Protein AF-A0A5R9NYM8-F1 (afdb_monomer_lite)

pLDDT: mean 88.75, std 9.32, range [47.22, 97.94]

Foldseek 3Di:
DQLLQLLVLLVQDPVNVCLCQVAQQLLLQLLSCVLPVQKWKWFFFDAAAVRDFDADPPPRHTRGFHMWIHDPRFTQTSNGTDDPVVCQVVGVVPVPGYDTTDIGTDDNVVSCVVQVVVVRRDDPVSSVSSSVSSNVSVVVVVVVVVVVVVD

Radius of gyration: 16.19 Å; chains: 1; bounding box: 48×28×49 Å

Structure (mmCIF, N/CA/C/O backbone):
data_AF-A0A5R9NYM8-F1
#
_entry.id   AF-A0A5R9NYM8-F1
#
loop_
_atom_site.group_PDB
_atom_site.id
_atom_site.type_symbol
_atom_site.label_atom_id
_atom_site.label_alt_id
_atom_site.label_comp_id
_atom_site.label_asym_id
_atom_site.label_entity_id
_atom_site.label_seq_id
_atom_site.pdbx_PDB_ins_code
_atom_site.Cartn_x
_atom_site.Cartn_y
_atom_site.Cartn_z
_atom_site.occupancy
_atom_site.B_iso_or_equiv
_atom_site.auth_seq_id
_atom_site.auth_comp_id
_atom_site.auth_asym_id
_atom_site.auth_atom_id
_atom_site.pdbx_PDB_model_num
ATOM 1 N N . MET A 1 1 ? -10.583 -10.118 11.458 1.00 83.38 1 MET A N 1
ATOM 2 C CA . MET A 1 1 ? -11.131 -8.746 11.516 1.00 83.38 1 MET A CA 1
ATOM 3 C C . MET A 1 1 ? -11.226 -8.279 10.088 1.00 83.38 1 MET A C 1
ATOM 5 O O . MET A 1 1 ? -10.284 -8.536 9.351 1.00 83.38 1 MET A O 1
ATOM 9 N N . ASP A 1 2 ? -12.324 -7.644 9.705 1.00 91.19 2 ASP A N 1
ATOM 10 C CA . ASP A 1 2 ? -12.436 -7.063 8.373 1.00 91.19 2 ASP A CA 1
ATOM 11 C C . ASP A 1 2 ? -11.633 -5.752 8.323 1.00 91.19 2 ASP A C 1
ATOM 13 O O . ASP A 1 2 ? -12.003 -4.757 8.942 1.00 91.19 2 ASP A O 1
ATOM 17 N N . ILE A 1 3 ? -10.477 -5.769 7.653 1.00 95.00 3 ILE A N 1
ATOM 18 C CA . ILE A 1 3 ? -9.621 -4.578 7.534 1.00 95.00 3 ILE A CA 1
ATOM 19 C C . ILE A 1 3 ? -10.242 -3.560 6.570 1.00 95.00 3 ILE A C 1
ATOM 21 O O . ILE A 1 3 ? -10.050 -2.363 6.762 1.00 95.00 3 ILE A O 1
ATOM 25 N N . ALA A 1 4 ? -11.026 -4.000 5.581 1.00 93.38 4 ALA A N 1
ATOM 26 C CA . ALA A 1 4 ? -11.720 -3.086 4.683 1.00 93.38 4 ALA A CA 1
ATOM 27 C C . ALA A 1 4 ? -12.799 -2.294 5.432 1.00 93.38 4 ALA A C 1
ATOM 29 O O . ALA A 1 4 ? -12.926 -1.090 5.222 1.00 93.38 4 ALA A O 1
ATOM 30 N N . GLU A 1 5 ? -13.509 -2.940 6.363 1.00 92.75 5 GLU A N 1
ATOM 31 C CA . GLU A 1 5 ? -14.424 -2.249 7.278 1.00 92.75 5 GLU A CA 1
ATOM 32 C C . GLU A 1 5 ? -13.686 -1.201 8.123 1.00 92.75 5 GLU A C 1
ATOM 34 O O . GLU A 1 5 ? -14.186 -0.092 8.301 1.00 92.75 5 GLU A O 1
ATOM 39 N N . VAL A 1 6 ? -12.477 -1.510 8.607 1.00 95.12 6 VAL A N 1
ATOM 40 C CA . VAL A 1 6 ? -11.673 -0.535 9.358 1.00 95.12 6 VAL A CA 1
ATOM 41 C C . VAL A 1 6 ? -11.247 0.645 8.485 1.00 95.12 6 VAL A C 1
ATOM 43 O O . VAL A 1 6 ? -11.334 1.779 8.944 1.00 95.12 6 VAL A O 1
ATOM 46 N N . ILE A 1 7 ? -10.813 0.408 7.246 1.00 94.62 7 ILE A N 1
ATOM 47 C CA . ILE A 1 7 ? -10.450 1.488 6.314 1.00 94.62 7 ILE A CA 1
ATOM 48 C C . ILE A 1 7 ? -11.670 2.376 6.038 1.00 94.62 7 ILE A C 1
ATOM 50 O O . ILE A 1 7 ? -11.573 3.594 6.142 1.00 94.62 7 ILE A O 1
ATOM 54 N N . ALA A 1 8 ? -12.843 1.782 5.801 1.00 92.56 8 ALA A N 1
ATOM 55 C CA . ALA A 1 8 ? -14.085 2.536 5.633 1.00 92.56 8 ALA A CA 1
ATOM 56 C C . ALA A 1 8 ? -14.457 3.345 6.891 1.00 92.56 8 ALA A C 1
ATOM 58 O O . ALA A 1 8 ? -14.924 4.477 6.792 1.00 92.56 8 ALA A O 1
ATOM 59 N N . ALA A 1 9 ? -14.223 2.789 8.083 1.00 93.38 9 ALA A N 1
ATOM 60 C CA . ALA A 1 9 ? -14.457 3.464 9.357 1.00 93.38 9 ALA A CA 1
ATOM 61 C C . ALA A 1 9 ? -13.402 4.532 9.702 1.00 93.38 9 ALA A C 1
ATOM 63 O O . ALA A 1 9 ? -13.618 5.298 10.640 1.00 93.38 9 ALA A O 1
ATOM 64 N N . ALA A 1 10 ? -12.276 4.584 8.984 1.00 94.19 10 ALA A N 1
ATOM 65 C CA . ALA A 1 10 ? -11.272 5.635 9.140 1.00 94.19 10 ALA A CA 1
ATOM 66 C C . ALA A 1 10 ? -11.707 6.967 8.509 1.00 94.19 10 ALA A C 1
ATOM 68 O O . ALA A 1 10 ? -11.070 7.980 8.783 1.00 94.19 10 ALA A O 1
ATOM 69 N N . GLU A 1 11 ? -12.798 6.967 7.729 1.00 90.31 11 GLU A N 1
ATOM 70 C CA . GLU A 1 11 ? -13.401 8.161 7.119 1.00 90.31 11 GLU A CA 1
ATOM 71 C C . GLU A 1 11 ? -12.382 9.006 6.335 1.00 90.31 11 GLU A C 1
ATOM 73 O O . GLU A 1 11 ? -12.403 10.235 6.400 1.00 90.31 11 GLU A O 1
ATOM 78 N N . PHE A 1 12 ? -11.485 8.341 5.595 1.00 92.44 12 PHE A N 1
ATOM 79 C CA . PHE A 1 12 ? -10.566 9.012 4.679 1.00 92.44 12 PHE A CA 1
ATOM 80 C C . PHE A 1 12 ? -11.348 9.860 3.677 1.00 92.44 12 PHE A C 1
ATOM 82 O O . PHE A 1 12 ? -12.296 9.381 3.047 1.00 92.44 12 PHE A O 1
ATOM 89 N N . ASP A 1 13 ? -10.977 11.133 3.574 1.00 89.44 13 ASP A N 1
ATOM 90 C CA . ASP A 1 13 ? -11.641 12.069 2.678 1.00 89.44 13 ASP A CA 1
ATOM 91 C C . ASP A 1 13 ? -11.080 11.982 1.247 1.00 89.44 13 ASP A C 1
ATOM 93 O O . ASP A 1 13 ? -10.167 11.212 0.943 1.00 89.44 13 ASP A O 1
ATOM 97 N N . GLU A 1 14 ? -11.643 12.774 0.334 1.00 89.50 14 GLU A N 1
ATOM 98 C CA . GLU A 1 14 ? -11.173 12.837 -1.058 1.00 89.50 14 GLU A CA 1
ATOM 99 C C . GLU A 1 14 ? -9.690 13.231 -1.144 1.00 89.50 14 GLU A C 1
ATOM 101 O O . GLU A 1 14 ? -8.972 12.763 -2.021 1.00 89.50 14 GLU A O 1
ATOM 106 N N . TYR A 1 15 ? -9.198 14.038 -0.200 1.00 90.44 15 TYR A N 1
ATOM 107 C CA . TYR A 1 15 ? -7.808 14.470 -0.183 1.00 90.44 15 TYR A CA 1
ATOM 108 C C . TYR A 1 15 ? -6.864 13.361 0.303 1.00 90.44 15 TYR A C 1
ATOM 110 O O . TYR A 1 15 ? -5.772 13.208 -0.242 1.00 90.44 15 TYR A O 1
ATOM 118 N N . ASP A 1 16 ? -7.272 12.553 1.284 1.00 91.62 16 ASP A N 1
ATOM 119 C CA . ASP A 1 16 ? -6.568 11.325 1.664 1.00 91.62 16 ASP A CA 1
ATOM 120 C C . ASP A 1 16 ? -6.439 10.369 0.461 1.00 91.62 16 ASP A C 1
ATOM 122 O O . ASP A 1 16 ? -5.336 9.890 0.163 1.00 91.62 16 ASP A O 1
ATOM 126 N N . ALA A 1 17 ? -7.545 10.134 -0.254 1.00 86.31 17 ALA A N 1
ATOM 127 C CA . ALA A 1 17 ? -7.587 9.267 -1.431 1.00 86.31 17 ALA A CA 1
ATOM 128 C C . ALA A 1 17 ? -6.690 9.795 -2.565 1.00 86.31 17 ALA A C 1
ATOM 130 O O . ALA A 1 17 ? -5.845 9.063 -3.096 1.00 86.31 17 ALA A O 1
ATOM 131 N N . ASP A 1 18 ? -6.782 11.088 -2.880 1.00 86.94 18 ASP A N 1
ATOM 132 C CA . ASP A 1 18 ? -5.923 11.748 -3.866 1.00 86.94 18 ASP A CA 1
ATOM 133 C C . ASP A 1 18 ? -4.442 11.588 -3.509 1.00 86.94 18 ASP A C 1
ATOM 135 O O . ASP A 1 18 ? -3.621 11.248 -4.358 1.00 86.94 18 ASP A O 1
ATOM 139 N N . MET A 1 19 ? -4.073 11.774 -2.242 1.00 89.44 19 MET A N 1
ATOM 140 C CA . MET A 1 19 ? -2.678 11.661 -1.813 1.00 89.44 19 MET A CA 1
ATOM 141 C C . MET A 1 19 ? -2.163 10.220 -1.880 1.00 89.44 19 MET A C 1
ATOM 143 O O . MET A 1 19 ? -1.031 9.988 -2.325 1.00 89.44 19 MET A O 1
ATOM 147 N N . GLY A 1 20 ? -2.984 9.240 -1.491 1.00 80.25 20 GLY A N 1
ATOM 148 C CA . GLY A 1 20 ? -2.652 7.821 -1.620 1.00 80.25 20 GLY A CA 1
ATOM 149 C C . GLY A 1 20 ? -2.454 7.403 -3.079 1.00 80.25 20 GLY A C 1
ATOM 150 O O . GLY A 1 20 ? -1.473 6.731 -3.412 1.00 80.25 20 GLY A O 1
ATOM 151 N N . THR A 1 21 ? -3.321 7.863 -3.977 1.00 79.75 21 THR A N 1
ATOM 152 C CA . THR A 1 21 ? -3.282 7.496 -5.399 1.00 79.75 21 THR A CA 1
ATOM 153 C C . THR A 1 21 ? -2.271 8.310 -6.222 1.00 79.75 21 THR A C 1
ATOM 155 O O . THR A 1 21 ? -1.738 7.788 -7.204 1.00 79.75 21 THR A O 1
ATOM 158 N N . ALA A 1 22 ? -1.913 9.529 -5.795 1.00 80.44 22 ALA A N 1
ATOM 159 C CA . ALA A 1 22 ? -0.957 10.421 -6.468 1.00 80.44 22 ALA A CA 1
ATOM 160 C C . ALA A 1 22 ? 0.517 10.219 -6.065 1.00 80.44 22 ALA A C 1
ATOM 162 O O . ALA A 1 22 ? 1.384 11.004 -6.459 1.00 80.44 22 ALA A O 1
ATOM 163 N N . GLY A 1 23 ? 0.829 9.168 -5.301 1.00 83.94 23 GLY A N 1
ATOM 164 C CA . GLY A 1 23 ? 2.214 8.768 -5.037 1.00 83.94 23 GLY A CA 1
ATOM 165 C C . GLY A 1 23 ? 2.471 8.201 -3.649 1.00 83.94 23 GLY A C 1
ATOM 166 O O . GLY A 1 23 ? 3.465 7.500 -3.475 1.00 83.94 23 GLY A O 1
ATOM 167 N N . LEU A 1 24 ? 1.581 8.418 -2.675 1.00 93.25 24 LEU A N 1
ATOM 168 C CA . LEU A 1 24 ? 1.798 7.961 -1.296 1.00 93.25 24 LEU A CA 1
ATOM 169 C C . LEU A 1 24 ? 1.215 6.574 -0.983 1.00 93.25 24 LEU A C 1
ATOM 171 O O . LEU A 1 24 ? 1.203 6.173 0.179 1.00 93.25 24 LEU A O 1
ATOM 175 N N . CYS A 1 25 ? 0.810 5.789 -1.984 1.00 93.56 25 CYS A N 1
ATOM 176 C CA . CYS A 1 25 ? 0.323 4.414 -1.798 1.00 93.56 25 CYS A CA 1
ATOM 177 C C . CYS A 1 25 ? 1.283 3.536 -0.972 1.00 93.56 25 CYS A C 1
ATOM 179 O O . CYS A 1 25 ? 0.852 2.779 -0.106 1.00 93.56 25 CYS A O 1
ATOM 181 N N . GLY A 1 26 ? 2.598 3.699 -1.152 1.00 94.25 26 GLY A N 1
ATOM 182 C CA . GLY A 1 26 ? 3.605 3.019 -0.336 1.00 94.25 26 GLY A CA 1
ATOM 183 C C . GLY A 1 26 ? 3.612 3.465 1.131 1.00 94.25 26 GLY A C 1
ATOM 184 O O . GLY A 1 26 ? 3.804 2.640 2.023 1.00 94.25 26 GLY A O 1
ATOM 185 N N . THR A 1 27 ? 3.347 4.748 1.393 1.00 96.06 27 THR A N 1
ATOM 186 C CA . THR A 1 27 ? 3.190 5.289 2.755 1.00 96.06 27 THR A CA 1
ATOM 187 C C . THR A 1 27 ? 1.967 4.688 3.435 1.00 96.06 27 THR A C 1
ATOM 189 O O . THR A 1 27 ? 2.073 4.196 4.558 1.00 96.06 27 THR A O 1
ATOM 192 N N . PHE A 1 28 ? 0.829 4.672 2.736 1.00 96.69 28 PHE A N 1
ATOM 193 C CA . PHE A 1 28 ? -0.413 4.098 3.245 1.00 96.69 28 PHE A CA 1
ATOM 194 C C . PHE A 1 28 ? -0.257 2.605 3.553 1.00 96.69 28 PHE A C 1
ATOM 196 O O . PHE A 1 28 ? -0.563 2.155 4.655 1.00 96.69 28 PHE A O 1
ATOM 203 N N . ALA A 1 29 ? 0.308 1.840 2.618 1.00 96.50 29 ALA A N 1
ATOM 204 C CA . ALA A 1 29 ? 0.566 0.416 2.793 1.00 96.50 29 ALA A CA 1
ATOM 205 C C . ALA A 1 29 ? 1.463 0.127 4.014 1.00 96.50 29 ALA A C 1
ATOM 207 O O . ALA A 1 29 ? 1.215 -0.818 4.769 1.00 96.50 29 ALA A O 1
ATOM 208 N N . LEU A 1 30 ? 2.484 0.959 4.256 1.00 97.31 30 LEU A N 1
ATOM 209 C CA . LEU A 1 30 ? 3.321 0.855 5.453 1.00 97.31 30 LEU A CA 1
ATOM 210 C C . LEU A 1 30 ? 2.550 1.184 6.738 1.00 97.31 30 LEU A C 1
ATOM 212 O O . LEU A 1 30 ? 2.751 0.486 7.733 1.00 97.31 30 LEU A O 1
ATOM 216 N N . ALA A 1 31 ? 1.688 2.204 6.726 1.00 97.69 31 ALA A N 1
ATOM 217 C CA . ALA A 1 31 ? 0.838 2.549 7.867 1.00 97.69 31 ALA A CA 1
ATOM 218 C C . ALA A 1 31 ? -0.127 1.398 8.198 1.00 97.69 31 ALA A C 1
ATOM 220 O O . ALA A 1 31 ? -0.210 0.945 9.341 1.00 97.69 31 ALA A O 1
ATOM 221 N N . LEU A 1 32 ? -0.764 0.815 7.178 1.00 97.69 32 LEU A N 1
ATOM 222 C CA . LEU A 1 32 ? -1.639 -0.341 7.350 1.00 97.69 32 LEU A CA 1
ATOM 223 C C . LEU A 1 32 ? -0.884 -1.546 7.932 1.00 97.69 32 LEU A C 1
ATOM 225 O O . LEU A 1 32 ? -1.376 -2.181 8.862 1.00 97.69 32 LEU A O 1
ATOM 229 N N . LYS A 1 33 ? 0.341 -1.823 7.462 1.00 97.81 33 LYS A N 1
ATOM 230 C CA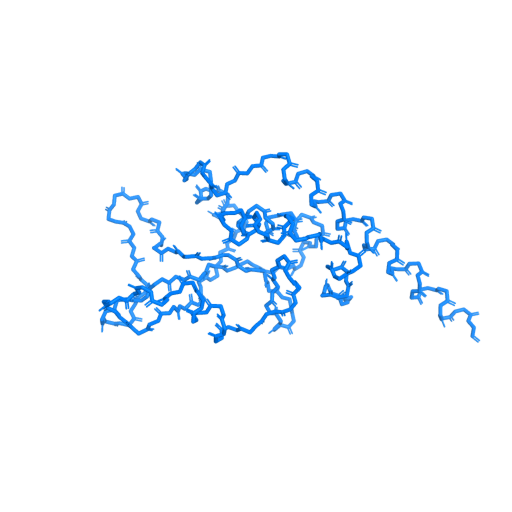 . LYS A 1 33 ? 1.212 -2.876 8.020 1.00 97.81 33 LYS A CA 1
ATOM 231 C C . LYS A 1 33 ? 1.626 -2.619 9.466 1.00 97.81 33 LYS A C 1
ATOM 233 O O . LYS A 1 33 ? 1.815 -3.574 10.218 1.00 97.81 33 LYS A O 1
ATOM 238 N N . GLU A 1 34 ? 1.799 -1.360 9.856 1.00 97.75 34 GLU A N 1
ATOM 239 C CA . GLU A 1 34 ? 2.109 -0.990 11.238 1.00 97.75 34 GLU A CA 1
ATOM 240 C C . GLU A 1 34 ? 0.932 -1.293 12.174 1.00 97.75 34 GLU A C 1
ATOM 242 O O . GLU A 1 34 ? 1.132 -1.836 13.262 1.00 97.75 34 GLU A O 1
ATOM 247 N N . VAL A 1 35 ? -0.293 -0.974 11.751 1.00 97.81 35 VAL A N 1
ATOM 248 C CA . VAL A 1 35 ? -1.508 -1.200 12.550 1.00 97.81 35 VAL A CA 1
ATOM 249 C C . VAL A 1 35 ? -1.947 -2.667 12.527 1.00 97.81 35 VAL A C 1
ATOM 251 O O . VAL A 1 35 ? -2.436 -3.179 13.539 1.00 97.81 35 VAL A O 1
ATOM 254 N N . PHE A 1 36 ? -1.724 -3.351 11.404 1.00 97.25 36 PHE A N 1
ATOM 255 C CA . PHE A 1 36 ? -2.096 -4.742 11.158 1.00 97.25 36 PHE A CA 1
ATOM 256 C C . PHE A 1 36 ? -0.878 -5.560 10.709 1.00 97.25 36 PHE A C 1
ATOM 258 O O . PHE A 1 36 ? -0.682 -5.789 9.514 1.00 97.25 36 PHE A O 1
ATOM 265 N N . PRO A 1 37 ? -0.053 -6.067 11.644 1.00 96.75 37 PRO A N 1
ATOM 266 C CA . PRO A 1 37 ? 1.171 -6.795 11.309 1.00 96.75 37 PRO A CA 1
ATOM 267 C C . PRO A 1 37 ? 0.964 -8.036 10.431 1.00 96.75 37 PRO A C 1
ATOM 269 O O . PRO A 1 37 ? 1.922 -8.514 9.825 1.00 96.75 37 PRO A O 1
ATOM 272 N N . GLN A 1 38 ? -0.259 -8.561 10.355 1.00 95.56 38 GLN A N 1
ATOM 273 C CA . GLN A 1 38 ? -0.630 -9.713 9.538 1.00 95.56 38 GLN A CA 1
ATOM 274 C C . GLN A 1 38 ? -0.888 -9.403 8.056 1.00 95.56 38 GLN A C 1
ATOM 276 O O . GLN A 1 38 ? -1.017 -10.349 7.288 1.00 95.56 38 GLN A O 1
ATOM 281 N N . VAL A 1 39 ? -0.990 -8.135 7.639 1.00 97.06 39 VAL A N 1
ATOM 282 C CA . VAL A 1 39 ? -1.180 -7.820 6.210 1.00 97.06 39 VAL A CA 1
ATOM 283 C C . VAL A 1 39 ? 0.115 -8.054 5.449 1.00 97.06 39 VAL A C 1
ATOM 285 O O . VAL A 1 39 ? 1.188 -7.684 5.919 1.00 97.06 39 VAL A O 1
ATOM 288 N N . ASP A 1 40 ? 0.048 -8.650 4.273 1.00 97.81 40 ASP A N 1
ATOM 289 C CA . ASP A 1 40 ? 1.183 -8.725 3.362 1.00 97.81 40 ASP A CA 1
ATOM 290 C C . ASP A 1 40 ? 1.236 -7.480 2.474 1.00 97.81 40 ASP A C 1
ATOM 292 O O . ASP A 1 40 ? 0.287 -6.703 2.405 1.00 97.81 40 ASP A O 1
ATOM 296 N N . LEU A 1 41 ? 2.377 -7.253 1.828 1.00 97.56 41 LEU A N 1
ATOM 297 C CA . LEU A 1 41 ? 2.616 -6.084 0.986 1.00 97.56 41 LEU A CA 1
ATOM 298 C C . LEU A 1 41 ? 3.013 -6.549 -0.409 1.00 97.56 41 LEU A C 1
ATOM 300 O O . LEU 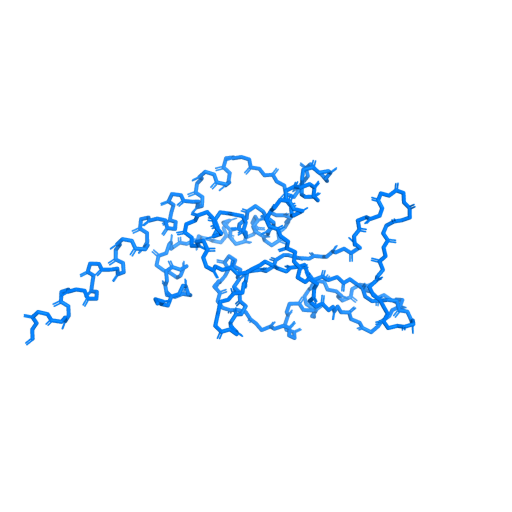A 1 41 ? 3.816 -7.476 -0.547 1.00 97.56 41 LEU A O 1
ATOM 304 N N . ALA A 1 42 ? 2.495 -5.892 -1.440 1.00 95.44 42 ALA A N 1
ATOM 305 C CA . ALA A 1 42 ? 2.909 -6.145 -2.810 1.00 95.44 42 ALA A CA 1
ATOM 306 C C . ALA A 1 42 ? 3.008 -4.857 -3.621 1.00 95.44 42 ALA A C 1
ATOM 308 O O . ALA A 1 42 ? 2.259 -3.901 -3.428 1.00 95.44 42 ALA A O 1
ATOM 309 N N . LEU A 1 43 ? 3.937 -4.871 -4.567 1.00 93.75 43 LEU A N 1
ATOM 310 C CA . LEU A 1 43 ? 4.036 -3.869 -5.614 1.00 93.75 43 LEU A CA 1
ATOM 311 C C . LEU A 1 43 ? 3.210 -4.313 -6.817 1.00 93.75 43 LEU A C 1
ATOM 313 O O . LEU A 1 43 ? 3.202 -5.494 -7.163 1.00 93.75 43 LEU A O 1
ATOM 317 N N . ILE A 1 44 ? 2.594 -3.356 -7.496 1.00 92.50 44 ILE A N 1
ATOM 318 C CA . ILE A 1 44 ? 2.079 -3.536 -8.850 1.00 92.50 44 ILE A CA 1
ATOM 319 C C . ILE A 1 44 ? 3.206 -3.153 -9.803 1.00 92.50 44 ILE A C 1
ATOM 321 O O . ILE A 1 44 ? 3.524 -1.971 -9.969 1.00 92.50 44 ILE A O 1
ATOM 325 N N . CYS A 1 45 ? 3.844 -4.165 -10.384 1.00 91.25 45 CYS A N 1
ATOM 326 C CA . CYS A 1 45 ? 5.034 -4.012 -11.213 1.00 91.25 45 CYS A CA 1
ATOM 327 C C . CYS A 1 45 ? 4.720 -4.162 -12.697 1.00 91.25 45 CYS A C 1
ATOM 329 O O . CYS A 1 45 ? 3.954 -5.044 -13.083 1.00 91.25 45 CYS A O 1
ATOM 331 N N . LEU A 1 46 ? 5.367 -3.357 -13.541 1.00 90.25 46 LEU A N 1
ATOM 332 C CA . LEU A 1 46 ? 5.256 -3.486 -14.990 1.00 90.25 46 LEU A CA 1
ATOM 333 C C . LEU A 1 46 ? 5.925 -4.769 -15.481 1.00 90.25 46 LEU A C 1
ATOM 335 O O . LEU A 1 46 ? 7.031 -5.117 -15.054 1.00 90.25 46 LEU A O 1
ATOM 339 N N . LYS A 1 47 ? 5.283 -5.436 -16.444 1.00 88.50 47 LYS A N 1
ATOM 340 C CA . LYS A 1 47 ? 5.885 -6.552 -17.181 1.00 88.50 47 LYS A CA 1
ATOM 341 C C . LYS A 1 47 ? 6.455 -6.104 -18.520 1.00 88.50 47 LYS A C 1
ATOM 343 O O . LYS A 1 47 ? 5.882 -5.255 -19.203 1.00 88.50 47 LYS A O 1
ATOM 348 N N . GLY A 1 48 ? 7.577 -6.707 -18.904 1.00 85.44 48 GLY A N 1
ATOM 349 C CA . GLY A 1 48 ? 8.145 -6.604 -20.244 1.00 85.44 48 GLY A CA 1
ATOM 350 C C . GLY A 1 48 ? 7.449 -7.514 -21.254 1.00 85.44 48 GLY A C 1
ATOM 351 O O . GLY A 1 48 ? 6.563 -8.304 -20.918 1.00 85.44 48 GLY A O 1
ATOM 352 N N . ALA A 1 49 ? 7.887 -7.426 -22.510 1.00 82.81 49 ALA A N 1
ATOM 353 C CA . ALA A 1 49 ? 7.408 -8.283 -23.596 1.00 82.81 49 ALA A CA 1
ATOM 354 C C . ALA A 1 49 ? 7.711 -9.778 -23.367 1.00 82.81 49 ALA A C 1
ATOM 356 O O . ALA A 1 49 ? 7.032 -10.639 -23.918 1.00 82.81 49 ALA A O 1
ATOM 357 N N . ASP A 1 50 ? 8.706 -10.093 -22.536 1.00 85.50 50 ASP A N 1
ATOM 358 C CA . ASP A 1 50 ? 9.062 -11.454 -22.124 1.00 85.50 50 ASP A CA 1
ATOM 359 C C . ASP A 1 50 ? 8.200 -11.989 -20.962 1.00 85.50 50 ASP A C 1
ATOM 361 O O . ASP A 1 50 ? 8.429 -13.100 -20.482 1.00 85.50 50 ASP A O 1
ATOM 365 N N . GLY A 1 51 ? 7.216 -11.205 -20.505 1.00 84.25 51 GLY A N 1
ATOM 366 C CA . GLY A 1 51 ? 6.300 -11.557 -19.423 1.00 84.25 51 GLY A CA 1
ATOM 367 C C . GLY A 1 51 ? 6.904 -11.452 -18.022 1.00 84.25 51 GLY A C 1
ATOM 368 O O . GLY A 1 51 ? 6.243 -11.840 -17.062 1.00 84.25 51 GLY A O 1
ATOM 369 N N . LYS A 1 52 ? 8.131 -10.939 -17.877 1.00 87.69 52 LYS A N 1
ATOM 370 C CA . LYS A 1 52 ? 8.796 -10.788 -16.576 1.00 87.69 52 LYS A CA 1
ATOM 371 C C . LYS A 1 52 ? 8.665 -9.369 -16.043 1.00 87.69 52 LYS A C 1
ATOM 373 O O . LYS A 1 52 ? 8.533 -8.420 -16.815 1.00 87.69 52 LYS A O 1
ATOM 378 N N . VAL A 1 53 ? 8.742 -9.233 -14.718 1.00 89.56 53 VAL A N 1
ATOM 379 C CA . VAL A 1 53 ? 8.826 -7.929 -14.049 1.00 89.56 53 VAL A CA 1
ATOM 380 C C . VAL A 1 53 ? 10.041 -7.167 -14.571 1.00 89.56 53 VAL A C 1
ATOM 382 O O . VAL A 1 53 ? 11.159 -7.686 -14.583 1.00 89.56 53 VAL A O 1
ATOM 385 N N . GLN A 1 54 ? 9.809 -5.934 -15.009 1.00 89.25 54 GLN A N 1
ATOM 386 C CA . GLN A 1 54 ? 10.872 -5.025 -15.406 1.00 89.25 54 GLN A CA 1
ATOM 387 C C . GLN A 1 54 ? 11.629 -4.556 -14.164 1.00 89.25 54 GLN A C 1
ATOM 389 O O . GLN A 1 54 ? 11.025 -4.180 -13.162 1.00 89.25 54 GLN A O 1
ATOM 394 N N . MET A 1 55 ? 12.955 -4.551 -14.244 1.00 89.31 55 MET A N 1
ATOM 395 C CA . MET A 1 55 ? 13.827 -4.069 -13.174 1.00 89.31 55 MET A CA 1
ATOM 396 C C . MET A 1 55 ? 14.520 -2.784 -13.624 1.00 89.31 55 MET A C 1
ATOM 398 O O . MET A 1 55 ? 14.983 -2.694 -14.763 1.00 89.31 55 MET A O 1
ATOM 402 N N . GLY A 1 56 ? 14.610 -1.806 -12.728 1.00 85.12 56 GLY A N 1
ATOM 403 C CA . GLY A 1 56 ? 15.373 -0.582 -12.914 1.00 85.12 56 GLY A CA 1
ATOM 404 C C . GLY A 1 56 ? 16.847 -0.900 -13.145 1.00 85.12 56 GLY A C 1
ATOM 405 O O . GLY A 1 56 ? 17.487 -1.603 -12.362 1.00 85.12 56 GLY A O 1
ATOM 406 N N . ALA A 1 57 ? 17.392 -0.405 -14.257 1.00 76.94 57 ALA A N 1
ATOM 407 C CA . ALA A 1 57 ? 18.741 -0.757 -14.702 1.00 76.94 57 ALA A CA 1
ATOM 408 C C . ALA A 1 57 ? 19.850 -0.221 -13.777 1.00 76.94 57 ALA A C 1
ATOM 410 O O . ALA A 1 57 ? 20.940 -0.787 -13.738 1.00 76.94 57 ALA A O 1
ATOM 411 N N . SER A 1 58 ? 19.587 0.871 -13.056 1.00 78.44 58 SER A N 1
ATOM 412 C CA . SER A 1 58 ? 20.565 1.567 -12.212 1.00 78.44 58 SER A CA 1
ATOM 413 C C . SER A 1 58 ? 20.525 1.171 -10.736 1.00 78.44 58 SER A C 1
ATOM 415 O O . SER A 1 58 ? 21.535 1.310 -10.054 1.00 78.44 58 SER A O 1
ATOM 417 N N . ASP A 1 59 ? 19.385 0.700 -10.234 1.00 77.25 59 ASP A N 1
ATOM 418 C CA . ASP A 1 59 ? 19.128 0.482 -8.803 1.00 77.25 59 ASP A CA 1
ATOM 419 C C . ASP A 1 59 ? 18.647 -0.941 -8.471 1.00 77.25 59 ASP A C 1
ATOM 421 O O . ASP A 1 59 ? 18.606 -1.325 -7.300 1.00 77.25 59 ASP A O 1
ATOM 425 N N . GLY A 1 60 ? 18.297 -1.747 -9.481 1.00 82.44 60 GLY A N 1
ATOM 426 C CA . GLY A 1 60 ? 17.731 -3.079 -9.281 1.00 82.44 60 GLY A CA 1
ATOM 427 C C . GLY A 1 60 ? 16.390 -3.057 -8.540 1.00 82.44 60 GLY A C 1
ATOM 428 O O . GLY A 1 60 ? 16.005 -4.065 -7.940 1.00 82.44 60 GLY A O 1
ATOM 429 N N . ILE A 1 61 ? 15.686 -1.924 -8.535 1.00 86.62 61 ILE A N 1
ATOM 430 C CA . ILE A 1 61 ? 14.344 -1.792 -7.966 1.00 86.62 61 ILE A CA 1
ATOM 431 C C . ILE A 1 61 ? 13.332 -2.175 -9.054 1.00 86.62 61 ILE A C 1
ATOM 433 O O . ILE A 1 61 ? 13.514 -1.786 -10.205 1.00 86.62 61 ILE A O 1
ATOM 437 N N . PRO A 1 62 ? 12.287 -2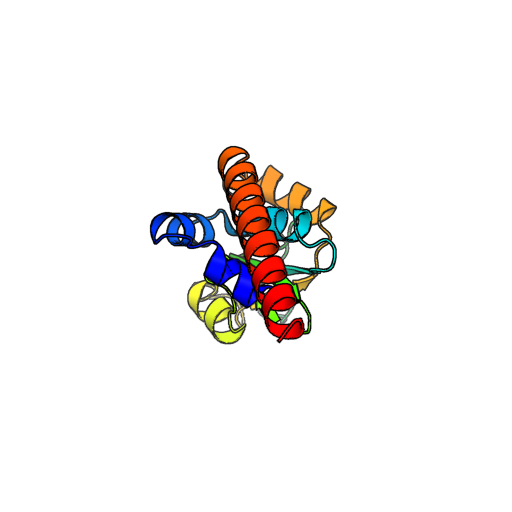.972 -8.758 1.00 88.56 62 PRO A N 1
ATOM 438 C CA . PRO A 1 62 ? 11.248 -3.265 -9.744 1.00 88.56 62 PRO A CA 1
ATOM 439 C C . PRO A 1 62 ? 10.656 -1.977 -10.317 1.00 88.56 62 PRO A C 1
ATOM 441 O O . PRO A 1 62 ? 10.426 -1.035 -9.572 1.00 88.56 62 PRO A O 1
ATOM 444 N N . VAL A 1 63 ? 10.371 -1.925 -11.614 1.00 89.69 63 VAL A N 1
ATOM 445 C CA . VAL A 1 63 ? 9.606 -0.810 -12.183 1.00 89.69 63 VAL A CA 1
ATOM 446 C C . VAL A 1 63 ? 8.157 -0.988 -11.745 1.00 89.69 63 VAL A C 1
ATOM 448 O O . VAL A 1 63 ? 7.449 -1.868 -12.240 1.00 89.69 63 VAL A O 1
ATOM 451 N N . TRP A 1 64 ? 7.734 -0.181 -10.778 1.00 89.94 64 TRP A N 1
ATOM 452 C CA . TRP A 1 64 ? 6.440 -0.290 -10.115 1.00 89.94 64 TRP A CA 1
ATOM 453 C C . TRP A 1 64 ? 5.577 0.949 -10.362 1.00 89.94 64 TRP A C 1
ATOM 455 O O . TRP A 1 64 ? 6.071 2.005 -10.758 1.00 89.94 64 TRP A O 1
ATOM 465 N N . LYS A 1 65 ? 4.266 0.789 -10.181 1.00 90.19 65 LYS A N 1
ATOM 466 C CA . LYS A 1 65 ? 3.267 1.841 -10.413 1.00 90.19 65 LYS A CA 1
ATOM 467 C C . LYS A 1 65 ? 2.367 2.103 -9.211 1.00 90.19 65 LYS A C 1
ATOM 469 O O . LYS A 1 65 ? 1.857 3.207 -9.070 1.00 90.19 65 LYS A O 1
ATOM 474 N N . HIS A 1 66 ? 2.166 1.099 -8.361 1.00 92.62 66 HIS A N 1
ATOM 475 C CA . HIS A 1 66 ? 1.338 1.212 -7.166 1.00 92.62 66 HIS A CA 1
ATOM 476 C C . HIS A 1 66 ? 1.776 0.209 -6.089 1.00 92.62 66 HIS A C 1
ATOM 478 O O . HIS A 1 66 ? 2.493 -0.751 -6.392 1.00 92.62 66 HIS A O 1
ATOM 484 N N . VAL A 1 67 ? 1.338 0.414 -4.846 1.00 93.94 67 VAL A N 1
ATOM 485 C CA . VAL A 1 67 ? 1.553 -0.505 -3.719 1.00 93.94 67 VAL A CA 1
ATOM 486 C C . VAL A 1 67 ? 0.207 -0.851 -3.109 1.00 93.94 67 VAL A C 1
ATOM 488 O O . VAL A 1 67 ? -0.567 0.045 -2.800 1.00 93.94 67 VAL A O 1
ATOM 491 N N . VAL A 1 68 ? -0.041 -2.140 -2.900 1.00 95.19 68 VAL A N 1
ATOM 492 C CA . VAL A 1 68 ? -1.242 -2.642 -2.225 1.00 95.19 68 VAL A CA 1
ATOM 493 C C . VAL A 1 68 ? -0.854 -3.466 -1.004 1.00 95.19 68 VAL A C 1
ATOM 495 O O . VAL A 1 68 ? 0.218 -4.081 -0.955 1.00 95.19 68 VAL A O 1
ATOM 498 N N . ALA A 1 69 ? -1.745 -3.504 -0.021 1.00 97.06 69 ALA A N 1
ATOM 499 C CA . ALA A 1 69 ? -1.695 -4.473 1.060 1.00 97.06 69 ALA A CA 1
ATOM 500 C C . ALA A 1 69 ? -2.604 -5.669 0.751 1.00 97.06 69 ALA A C 1
ATOM 502 O O . ALA A 1 69 ? -3.541 -5.571 -0.039 1.00 97.06 69 ALA A O 1
ATOM 503 N N . LEU A 1 70 ? -2.307 -6.817 1.353 1.00 96.69 70 LEU A N 1
ATOM 504 C CA . LEU A 1 70 ? -3.029 -8.064 1.140 1.00 96.69 70 LEU A CA 1
ATOM 505 C C . LEU A 1 70 ? -3.432 -8.668 2.478 1.00 96.69 70 LEU A C 1
ATOM 507 O O . LEU A 1 70 ? -2.601 -8.832 3.369 1.00 96.69 70 LEU A O 1
ATOM 511 N N . HIS A 1 71 ? -4.696 -9.051 2.608 1.00 96.12 71 HIS A N 1
ATOM 512 C CA . HIS A 1 71 ? -5.173 -9.805 3.761 1.00 96.12 71 HIS A CA 1
ATOM 513 C C . HIS A 1 71 ? -6.275 -10.766 3.330 1.00 96.12 71 HIS A C 1
ATOM 515 O O . HIS A 1 71 ? -7.225 -10.349 2.678 1.00 96.12 71 HIS A O 1
ATOM 521 N N . ASP A 1 72 ? -6.131 -12.055 3.646 1.00 92.81 72 ASP A N 1
ATOM 522 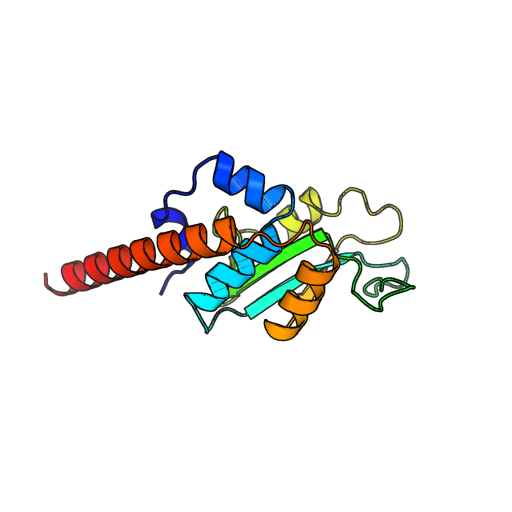C CA . ASP A 1 72 ? -7.122 -13.096 3.336 1.00 92.81 72 ASP A CA 1
ATOM 523 C C . ASP A 1 72 ? -7.597 -13.103 1.863 1.00 92.81 72 ASP A C 1
ATOM 525 O O . ASP A 1 72 ? -8.757 -13.363 1.553 1.00 92.81 72 ASP A O 1
ATOM 529 N N . GLY A 1 73 ? -6.680 -12.817 0.930 1.00 90.19 73 GLY A N 1
ATOM 530 C CA . GLY A 1 73 ? -6.958 -12.767 -0.511 1.00 90.19 73 GLY A CA 1
ATOM 531 C C . GLY A 1 73 ? -7.602 -11.466 -1.007 1.00 90.19 73 GLY A C 1
ATOM 532 O O . GLY A 1 73 ? -7.853 -11.340 -2.204 1.00 90.19 73 GLY A O 1
ATOM 533 N N . VAL A 1 74 ? -7.834 -10.496 -0.122 1.00 94.38 74 VAL A N 1
ATOM 534 C CA . VAL A 1 74 ? -8.346 -9.161 -0.451 1.00 94.38 74 VAL A CA 1
ATOM 535 C C . VAL A 1 74 ? -7.179 -8.199 -0.653 1.00 94.38 74 VAL A C 1
ATOM 537 O O . VAL A 1 74 ? -6.255 -8.166 0.163 1.00 94.38 74 VAL A O 1
ATOM 540 N N . LEU A 1 75 ? -7.224 -7.419 -1.738 1.00 95.50 75 LEU A N 1
ATOM 541 C CA . LEU A 1 75 ? -6.305 -6.304 -1.959 1.00 95.50 75 LEU A CA 1
ATOM 542 C C . LEU A 1 75 ? -6.866 -5.048 -1.304 1.00 95.50 75 LEU A C 1
ATOM 544 O O . LEU A 1 75 ? -8.051 -4.753 -1.453 1.00 95.50 75 LEU A O 1
ATOM 548 N N . LEU A 1 76 ? -6.001 -4.326 -0.606 1.00 95.75 76 LEU A N 1
ATOM 549 C CA . LEU A 1 76 ? -6.351 -3.156 0.179 1.00 95.75 76 LEU A CA 1
ATOM 550 C C . LEU A 1 76 ? -5.478 -1.967 -0.222 1.00 95.75 76 LEU A C 1
ATOM 552 O O . LEU A 1 76 ? -4.251 -2.095 -0.299 1.00 95.75 76 LEU A O 1
ATOM 556 N N . ASP A 1 77 ? -6.107 -0.817 -0.411 1.00 93.25 77 ASP A N 1
ATOM 557 C CA . ASP A 1 77 ? -5.465 0.491 -0.523 1.00 93.25 77 ASP A CA 1
ATOM 558 C C . ASP A 1 77 ? -6.249 1.543 0.285 1.00 93.25 77 ASP A C 1
ATOM 560 O O . ASP A 1 77 ? -7.032 1.193 1.174 1.00 93.25 77 ASP A O 1
ATOM 564 N N . VAL A 1 78 ? -5.985 2.829 0.038 1.00 91.44 78 VAL A N 1
ATOM 565 C CA . VAL A 1 78 ? -6.620 3.938 0.767 1.00 91.44 78 VAL A CA 1
ATOM 566 C C . VAL A 1 78 ? -8.139 3.996 0.555 1.00 91.44 78 VAL A C 1
ATOM 568 O O . VAL A 1 78 ? -8.853 4.406 1.467 1.00 91.44 78 VAL A O 1
ATOM 571 N N . ASP A 1 79 ? -8.638 3.490 -0.577 1.00 89.06 79 ASP A N 1
ATOM 572 C CA . ASP A 1 79 ? -10.066 3.418 -0.907 1.00 89.06 79 ASP A CA 1
ATOM 573 C C . ASP A 1 79 ? -10.739 2.159 -0.319 1.00 89.06 79 ASP A C 1
ATOM 575 O O . ASP A 1 79 ? -11.940 1.925 -0.487 1.00 89.06 79 ASP A O 1
ATOM 579 N N . GLY A 1 80 ? -9.978 1.324 0.395 1.00 91.69 80 GLY A N 1
ATOM 580 C CA . GLY A 1 80 ? -10.447 0.080 0.986 1.00 91.69 80 GLY A CA 1
ATOM 581 C C . GLY A 1 80 ? -10.172 -1.115 0.084 1.00 91.69 80 GLY A C 1
ATOM 582 O O . GLY A 1 80 ? -9.034 -1.364 -0.299 1.00 91.69 80 GLY A O 1
ATOM 583 N N . SER A 1 81 ? -11.194 -1.933 -0.183 1.00 94.56 81 SER A N 1
ATOM 584 C CA . SER A 1 81 ? -11.020 -3.139 -1.003 1.00 94.56 81 SER A CA 1
ATOM 585 C C . SER A 1 81 ? -10.974 -2.811 -2.487 1.00 94.56 81 SER A C 1
ATOM 587 O O . SER A 1 81 ? -11.935 -2.272 -3.037 1.00 94.56 81 SER A O 1
ATOM 589 N N . VAL A 1 82 ? -9.920 -3.263 -3.159 1.00 92.69 82 VAL A N 1
ATOM 590 C CA . VAL A 1 82 ? -9.735 -3.056 -4.598 1.00 92.69 82 VAL A CA 1
ATOM 591 C C . VAL A 1 82 ? -9.606 -4.360 -5.369 1.00 92.69 82 VAL A C 1
ATOM 593 O O . VAL A 1 82 ? -9.277 -5.421 -4.836 1.00 92.69 82 VAL A O 1
ATOM 596 N N . LYS A 1 83 ? -9.888 -4.288 -6.671 1.00 91.75 83 LYS A N 1
ATOM 597 C CA . LYS A 1 83 ? -9.700 -5.407 -7.595 1.00 91.75 83 LYS A CA 1
ATOM 598 C C . LYS A 1 83 ? -8.410 -5.232 -8.374 1.00 91.75 83 LYS A C 1
ATOM 600 O O . LYS A 1 83 ? -8.162 -4.160 -8.918 1.00 91.75 83 LYS A O 1
ATOM 605 N N . LEU A 1 84 ? -7.649 -6.316 -8.513 1.00 88.81 84 LEU A N 1
ATOM 606 C CA . LEU A 1 84 ? -6.380 -6.306 -9.243 1.00 88.81 84 LEU A CA 1
ATOM 607 C C . LEU A 1 84 ? -6.529 -5.778 -10.677 1.00 88.81 84 LEU A C 1
ATOM 609 O O . LEU A 1 84 ? -5.703 -4.993 -11.125 1.00 88.81 84 LEU A O 1
ATOM 613 N N . GLU A 1 85 ? -7.592 -6.185 -11.376 1.00 88.00 85 GLU A N 1
ATOM 614 C CA . GLU A 1 85 ? -7.886 -5.741 -12.745 1.00 88.00 85 GLU A CA 1
ATOM 615 C C . GLU A 1 85 ? -8.030 -4.214 -12.837 1.00 88.00 85 GLU A C 1
ATOM 617 O O . GLU A 1 85 ? -7.368 -3.597 -13.665 1.00 88.00 85 GLU A O 1
ATOM 622 N N . HIS A 1 86 ? -8.774 -3.592 -11.915 1.00 88.44 86 HIS A N 1
ATOM 623 C CA . HIS A 1 86 ? -8.954 -2.138 -11.881 1.00 88.44 86 HIS A CA 1
ATOM 624 C C . HIS A 1 86 ? -7.653 -1.406 -11.536 1.00 88.44 86 HIS A C 1
ATOM 626 O O . HIS A 1 86 ? -7.347 -0.374 -12.123 1.00 88.44 86 HIS A O 1
ATOM 632 N N . VAL A 1 87 ? -6.863 -1.940 -10.600 1.00 86.75 87 VAL A N 1
ATOM 633 C CA . VAL A 1 87 ? -5.568 -1.348 -10.229 1.00 86.75 87 VAL A CA 1
ATOM 634 C C . VAL A 1 87 ? -4.604 -1.405 -11.421 1.00 86.75 87 VAL A C 1
ATOM 636 O O . VAL A 1 87 ? -3.949 -0.417 -11.744 1.00 86.75 87 VAL A O 1
ATOM 639 N N . ILE A 1 88 ? -4.539 -2.529 -12.137 1.00 86.88 88 ILE A N 1
ATOM 640 C CA . ILE A 1 88 ? -3.708 -2.641 -13.344 1.00 86.88 88 ILE A CA 1
ATOM 641 C C . ILE A 1 88 ? -4.194 -1.675 -14.432 1.00 86.88 88 ILE A C 1
ATOM 643 O O . ILE A 1 88 ? -3.371 -0.984 -15.032 1.00 86.88 88 ILE A O 1
ATOM 647 N N . GLU A 1 89 ? -5.501 -1.597 -14.683 1.00 85.06 89 GLU A N 1
ATOM 648 C CA . GLU A 1 89 ? -6.069 -0.663 -15.662 1.00 85.06 89 GLU A CA 1
ATOM 649 C C . GLU A 1 89 ? -5.754 0.795 -15.306 1.00 85.06 89 GLU A C 1
ATOM 651 O O . GLU A 1 89 ? -5.300 1.546 -16.163 1.00 85.06 89 GLU A O 1
ATOM 656 N N . ASN A 1 90 ? -5.899 1.189 -14.041 1.00 84.94 90 ASN A N 1
ATOM 657 C CA . ASN A 1 90 ? -5.707 2.576 -13.616 1.00 84.94 90 ASN A CA 1
ATOM 658 C C . ASN A 1 90 ? -4.237 2.997 -13.540 1.00 84.94 90 ASN A C 1
ATOM 660 O O . ASN A 1 90 ? -3.913 4.146 -13.842 1.00 84.94 90 ASN A O 1
ATOM 664 N N . TYR A 1 91 ? -3.336 2.094 -13.149 1.00 84.94 91 TYR A N 1
ATOM 665 C CA . TYR A 1 91 ? -1.942 2.452 -12.860 1.00 84.94 91 TYR A CA 1
ATOM 666 C C . TYR A 1 91 ? -0.936 1.950 -13.899 1.00 84.94 91 TYR A C 1
ATOM 668 O O . TYR A 1 91 ? 0.208 2.401 -13.903 1.00 84.94 91 TYR A O 1
ATOM 676 N N . CYS A 1 92 ? -1.320 1.030 -14.786 1.00 84.12 92 CYS A N 1
ATOM 677 C CA . CYS A 1 92 ? -0.428 0.465 -15.805 1.00 84.12 92 CYS A CA 1
ATOM 678 C C . CYS A 1 92 ? -0.900 0.713 -17.247 1.00 84.12 92 CYS A C 1
ATOM 680 O O . CYS A 1 92 ? -0.329 0.124 -18.168 1.00 84.12 92 CYS A O 1
ATOM 682 N N . TRP A 1 93 ? -1.904 1.574 -17.469 1.00 79.62 93 TRP A N 1
ATOM 683 C CA . TRP A 1 93 ? -2.435 1.883 -18.808 1.00 79.62 93 TRP A CA 1
ATOM 684 C C . TRP A 1 93 ? -1.388 2.429 -19.787 1.00 79.62 93 TRP A C 1
ATOM 686 O O . TRP A 1 93 ? -1.531 2.271 -20.998 1.00 79.62 93 TRP A O 1
ATOM 696 N N . ASP A 1 94 ? -0.332 3.067 -19.281 1.00 78.69 94 ASP A N 1
ATOM 697 C CA . ASP A 1 94 ? 0.738 3.665 -20.077 1.00 78.69 94 ASP A CA 1
ATOM 698 C C . ASP A 1 94 ? 1.847 2.668 -20.466 1.00 78.69 94 ASP A C 1
ATOM 700 O O . ASP A 1 94 ? 2.778 3.027 -21.196 1.00 78.69 94 ASP A O 1
ATOM 704 N N . ASN A 1 95 ? 1.762 1.404 -20.024 1.00 79.94 95 ASN A N 1
ATOM 705 C CA . ASN A 1 95 ? 2.751 0.380 -20.355 1.00 79.94 95 ASN A CA 1
ATOM 706 C C . ASN A 1 95 ? 2.604 -0.106 -21.806 1.00 79.94 95 ASN A C 1
ATOM 708 O O . ASN A 1 95 ? 2.010 -1.143 -22.094 1.00 79.94 95 ASN A O 1
ATOM 712 N N . THR A 1 96 ? 3.221 0.626 -22.729 1.00 69.69 96 THR A N 1
ATOM 713 C CA . THR A 1 96 ? 3.261 0.301 -24.167 1.00 69.69 96 THR A CA 1
ATOM 714 C C . THR A 1 96 ? 4.172 -0.883 -24.524 1.00 69.69 96 THR A C 1
ATOM 716 O O . THR A 1 96 ? 4.191 -1.312 -25.678 1.00 69.69 96 THR A O 1
ATOM 719 N N . VAL A 1 97 ? 4.939 -1.417 -23.563 1.00 66.31 97 VAL A N 1
ATOM 720 C CA . VAL A 1 97 ? 6.044 -2.370 -23.796 1.00 66.31 97 VAL A CA 1
ATOM 721 C C . VAL A 1 97 ? 5.691 -3.810 -23.379 1.00 66.31 97 VAL A C 1
ATOM 723 O O . VAL A 1 97 ? 6.448 -4.738 -23.671 1.00 66.31 97 VAL A O 1
ATOM 726 N N . GLY A 1 98 ? 4.546 -4.047 -22.730 1.00 63.53 98 GLY A N 1
ATOM 727 C CA . GLY A 1 98 ? 4.192 -5.382 -22.239 1.00 63.53 98 GLY A CA 1
ATOM 728 C C . GLY A 1 98 ? 2.727 -5.582 -21.852 1.00 63.53 98 GLY A C 1
ATOM 729 O O . GLY A 1 98 ? 1.868 -4.740 -22.090 1.00 63.53 98 GLY A O 1
ATOM 730 N N . SER A 1 99 ? 2.439 -6.752 -21.272 1.00 61.59 99 SER A N 1
ATOM 731 C CA . SER A 1 99 ? 1.089 -7.191 -20.888 1.00 61.59 99 SER A CA 1
ATOM 732 C C . SER A 1 99 ? 0.734 -6.762 -19.456 1.00 61.59 99 SER A C 1
ATOM 734 O O . SER A 1 99 ? 0.724 -7.575 -18.534 1.00 61.59 99 SER A O 1
ATOM 736 N N . GLY A 1 100 ? 0.455 -5.473 -19.255 1.00 71.12 100 GLY A N 1
ATOM 737 C CA . GLY A 1 100 ? -0.074 -4.955 -17.984 1.00 71.12 100 GLY A CA 1
ATOM 738 C C . GLY A 1 100 ? 0.907 -5.013 -16.804 1.00 71.12 100 GLY A C 1
ATOM 739 O O . GLY A 1 100 ? 2.121 -4.857 -16.984 1.00 71.12 100 GLY A O 1
ATOM 740 N N . GLY A 1 101 ? 0.358 -5.201 -15.598 1.00 81.25 101 GLY A N 1
ATOM 741 C CA . GLY A 1 101 ? 1.094 -5.310 -14.335 1.00 81.25 101 GLY A CA 1
ATOM 742 C C . GLY A 1 101 ? 0.933 -6.677 -13.663 1.00 81.25 101 GLY A C 1
ATOM 743 O O . GLY A 1 101 ? 0.059 -7.459 -14.035 1.00 81.25 101 GLY A O 1
ATOM 744 N N . ASP A 1 102 ? 1.796 -6.986 -12.700 1.00 87.06 102 ASP A N 1
ATOM 745 C CA . ASP A 1 102 ? 1.682 -8.169 -11.837 1.00 87.06 102 ASP A CA 1
ATOM 746 C C . ASP A 1 102 ? 1.963 -7.806 -10.378 1.00 87.06 102 ASP A C 1
ATOM 748 O O . ASP A 1 102 ? 2.644 -6.814 -10.096 1.00 87.06 102 ASP A O 1
ATOM 752 N N . LEU A 1 103 ? 1.448 -8.620 -9.459 1.00 91.25 103 LEU A N 1
ATOM 753 C CA . LEU A 1 103 ? 1.720 -8.482 -8.035 1.00 91.25 103 LEU A CA 1
ATOM 754 C C . LEU A 1 103 ? 3.100 -9.055 -7.726 1.00 91.25 103 LEU A C 1
ATOM 756 O O . LEU A 1 103 ? 3.363 -10.241 -7.917 1.00 91.25 103 LEU A O 1
ATOM 760 N N . TYR A 1 104 ? 3.972 -8.214 -7.187 1.00 92.31 104 TYR A N 1
ATOM 761 C CA . TYR A 1 104 ? 5.274 -8.621 -6.685 1.00 92.31 104 TYR A CA 1
ATOM 762 C C . TYR A 1 104 ? 5.295 -8.491 -5.156 1.00 92.31 104 TYR A C 1
ATOM 764 O O . TYR A 1 104 ? 5.368 -7.367 -4.650 1.00 92.31 104 TYR A O 1
ATOM 772 N N . PRO A 1 105 ? 5.220 -9.607 -4.403 1.00 94.62 105 PRO A N 1
ATOM 773 C CA . PRO A 1 105 ? 5.277 -9.574 -2.947 1.00 94.62 105 PRO A CA 1
ATOM 774 C C . PRO A 1 105 ? 6.574 -8.941 -2.442 1.00 94.62 105 PRO A C 1
ATOM 776 O O . PRO A 1 105 ? 7.665 -9.239 -2.937 1.00 94.62 105 PRO A O 1
ATOM 779 N N . VAL A 1 106 ? 6.468 -8.096 -1.419 1.00 95.06 106 VAL A N 1
ATOM 780 C CA . VAL A 1 106 ? 7.612 -7.416 -0.803 1.00 95.06 106 VAL A CA 1
ATOM 781 C C . VAL A 1 106 ? 7.537 -7.453 0.715 1.00 95.06 106 VAL A C 1
ATOM 783 O O . VAL A 1 106 ? 6.473 -7.395 1.322 1.00 95.06 106 VAL A O 1
ATOM 786 N N . SER A 1 107 ? 8.701 -7.522 1.360 1.00 95.81 107 SER A N 1
ATOM 787 C CA . SER A 1 107 ? 8.780 -7.319 2.805 1.00 95.81 107 SER A CA 1
ATOM 788 C C . SER A 1 107 ? 8.630 -5.834 3.141 1.00 95.81 107 SER A C 1
ATOM 790 O O . SER A 1 107 ? 8.980 -4.968 2.340 1.00 95.81 107 SER A O 1
ATOM 792 N N . ALA A 1 108 ? 8.199 -5.518 4.364 1.00 96.06 108 ALA A N 1
ATOM 793 C CA . ALA A 1 108 ? 8.130 -4.130 4.828 1.00 96.06 108 ALA A CA 1
ATOM 794 C C . ALA A 1 108 ? 9.505 -3.436 4.817 1.00 96.06 108 ALA A C 1
ATOM 796 O O . ALA A 1 108 ? 9.596 -2.250 4.516 1.00 96.06 108 ALA A O 1
ATOM 797 N N . ALA A 1 109 ? 10.583 -4.170 5.120 1.00 94.69 109 ALA A N 1
ATOM 798 C CA . ALA A 1 109 ? 11.943 -3.639 5.040 1.00 94.69 109 ALA A CA 1
ATOM 799 C C . ALA A 1 109 ? 12.303 -3.258 3.597 1.00 94.69 109 ALA A C 1
ATOM 801 O O . ALA A 1 109 ? 12.743 -2.137 3.354 1.00 94.69 109 ALA A O 1
ATOM 802 N N . ARG A 1 110 ? 12.022 -4.147 2.634 1.00 93.62 110 ARG A N 1
ATOM 803 C CA . ARG A 1 110 ? 12.285 -3.872 1.220 1.00 93.62 110 ARG A CA 1
ATOM 804 C C . ARG A 1 110 ? 11.397 -2.756 0.680 1.00 93.62 110 ARG A C 1
ATOM 806 O O . ARG A 1 110 ? 11.880 -1.931 -0.083 1.00 93.62 110 ARG A O 1
ATOM 813 N N . LEU A 1 111 ? 10.129 -2.693 1.088 1.00 94.50 111 LEU A N 1
ATOM 814 C CA . LEU A 1 111 ? 9.248 -1.599 0.691 1.00 94.50 111 LEU A CA 1
ATOM 815 C C . LEU A 1 111 ? 9.790 -0.253 1.182 1.00 94.50 111 LEU A C 1
ATOM 817 O O . LEU A 1 111 ? 9.847 0.676 0.388 1.00 94.50 111 LEU A O 1
ATOM 821 N N . ARG A 1 112 ? 10.256 -0.162 2.437 1.00 93.19 112 ARG A N 1
ATOM 822 C CA . ARG A 1 112 ? 10.896 1.056 2.968 1.00 93.19 112 ARG A CA 1
ATOM 823 C C . ARG A 1 112 ? 12.106 1.479 2.146 1.00 93.19 112 ARG A C 1
ATOM 825 O O . ARG A 1 112 ? 12.202 2.645 1.793 1.00 93.19 112 ARG A O 1
ATOM 832 N N . GLU A 1 113 ? 12.991 0.544 1.802 1.00 91.00 113 GLU A N 1
ATOM 833 C CA . GLU A 1 113 ? 14.131 0.837 0.920 1.00 91.00 113 GLU A CA 1
ATOM 834 C C . GLU A 1 113 ? 13.672 1.443 -0.414 1.00 91.00 113 GLU A C 1
ATOM 836 O O . GLU A 1 113 ? 14.237 2.437 -0.862 1.00 91.00 113 GLU A O 1
ATOM 841 N N . ILE A 1 114 ? 12.623 0.874 -1.018 1.00 90.25 114 ILE A N 1
ATOM 842 C CA . ILE A 1 114 ? 12.071 1.332 -2.296 1.00 90.25 114 ILE A CA 1
ATOM 843 C C . ILE A 1 114 ? 11.469 2.735 -2.159 1.00 90.25 114 ILE A C 1
ATOM 845 O O . ILE A 1 114 ? 11.891 3.646 -2.869 1.00 90.25 114 ILE A O 1
ATOM 849 N N . VAL A 1 115 ? 10.534 2.947 -1.230 1.00 90.00 115 VAL A N 1
ATOM 850 C CA . VAL A 1 115 ? 9.811 4.229 -1.133 1.00 90.00 115 VAL A CA 1
ATOM 851 C C . VAL A 1 115 ? 10.694 5.368 -0.622 1.00 90.00 115 VAL A C 1
ATOM 853 O O . VAL A 1 115 ? 10.487 6.516 -1.007 1.00 90.00 115 VAL A O 1
ATOM 856 N N . PHE A 1 116 ? 11.714 5.066 0.189 1.00 87.25 116 PHE A N 1
ATOM 857 C CA . PHE A 1 116 ? 12.688 6.068 0.632 1.00 87.25 116 PHE A CA 1
ATOM 858 C C . PHE A 1 116 ? 13.690 6.422 -0.468 1.00 87.25 116 PHE A C 1
ATOM 860 O O . PHE A 1 116 ? 14.216 7.530 -0.468 1.00 87.25 116 PHE A O 1
ATOM 867 N N . SER A 1 117 ? 13.956 5.518 -1.417 1.00 83.38 117 SER A N 1
ATOM 868 C CA . SER A 1 117 ? 14.838 5.829 -2.548 1.00 83.38 117 SER A CA 1
ATOM 869 C C . SER A 1 117 ? 14.211 6.807 -3.551 1.00 83.38 117 SER A C 1
ATOM 871 O O . SER A 1 117 ? 14.938 7.575 -4.178 1.00 83.38 117 SER A O 1
ATOM 873 N N . ASP A 1 118 ? 12.878 6.829 -3.659 1.00 77.06 118 ASP A N 1
ATOM 874 C CA . ASP A 1 118 ? 12.140 7.681 -4.604 1.00 77.06 118 ASP A CA 1
ATOM 875 C C . ASP A 1 118 ? 11.799 9.074 -4.022 1.00 77.06 118 ASP A C 1
ATOM 877 O O . ASP A 1 118 ? 11.443 9.988 -4.760 1.00 77.06 118 ASP A O 1
ATOM 881 N N . ASN A 1 119 ? 11.932 9.297 -2.702 1.00 65.44 119 ASN A N 1
ATOM 882 C CA . ASN A 1 119 ? 11.621 10.546 -1.962 1.00 65.44 119 ASN A CA 1
ATOM 883 C C . ASN A 1 119 ? 10.217 11.165 -2.179 1.00 65.44 119 ASN A C 1
ATOM 885 O O . ASN A 1 119 ? 9.846 12.095 -1.470 1.00 65.44 119 ASN A O 1
ATOM 889 N N . LYS A 1 120 ? 9.440 10.686 -3.150 1.00 76.56 120 LYS A N 1
ATOM 890 C CA . LYS A 1 120 ? 8.080 11.115 -3.487 1.00 76.56 120 LYS A CA 1
ATOM 891 C C . LYS A 1 120 ? 7.034 10.109 -3.035 1.00 76.56 120 LYS A C 1
ATOM 893 O O . LYS A 1 120 ? 5.863 10.453 -2.948 1.00 76.56 120 LYS A O 1
ATOM 898 N N . SER A 1 121 ? 7.460 8.880 -2.754 1.00 83.56 121 SER A N 1
ATOM 899 C CA . SER A 1 121 ? 6.574 7.779 -2.372 1.00 83.56 121 SER A CA 1
ATOM 900 C C . SER A 1 121 ? 6.431 7.606 -0.863 1.00 83.56 121 SER A C 1
ATOM 902 O O . SER A 1 121 ? 5.721 6.703 -0.410 1.00 83.56 121 SER A O 1
ATOM 904 N N . PHE A 1 122 ? 7.122 8.448 -0.088 1.00 91.19 122 PHE A N 1
ATOM 905 C CA . PHE A 1 122 ? 7.080 8.433 1.363 1.00 91.19 122 PHE A CA 1
ATOM 906 C C . PHE A 1 122 ? 6.964 9.827 1.981 1.00 91.19 122 PHE A C 1
ATOM 908 O O . PHE A 1 122 ? 7.750 10.714 1.654 1.00 91.19 122 PHE A O 1
ATOM 915 N N . ASP A 1 123 ? 6.025 9.987 2.916 1.00 93.50 123 ASP A N 1
ATOM 916 C CA . ASP A 1 123 ? 5.885 11.181 3.753 1.00 93.50 123 ASP A CA 1
ATOM 917 C C . ASP A 1 123 ? 5.566 10.792 5.208 1.00 93.50 123 ASP A C 1
ATOM 919 O O . ASP A 1 123 ? 4.555 10.149 5.497 1.00 93.50 123 ASP A O 1
ATOM 923 N N . ASP A 1 124 ? 6.431 11.208 6.139 1.00 93.44 124 ASP A N 1
ATOM 924 C CA . ASP A 1 124 ? 6.313 10.894 7.570 1.00 93.44 124 ASP A CA 1
ATOM 925 C C . ASP A 1 124 ? 5.029 11.436 8.217 1.00 93.44 124 ASP A C 1
ATOM 927 O O . ASP A 1 124 ? 4.499 10.837 9.155 1.00 93.44 124 ASP A O 1
ATOM 931 N N . ARG A 1 125 ? 4.521 12.584 7.753 1.00 94.69 125 ARG A N 1
ATOM 932 C CA . ARG A 1 125 ? 3.325 13.219 8.327 1.00 94.69 125 ARG A CA 1
ATOM 933 C C . ARG A 1 125 ? 2.087 12.422 7.952 1.00 94.69 125 ARG A C 1
ATOM 935 O O . ARG A 1 125 ? 1.231 12.196 8.803 1.00 94.69 125 ARG A O 1
ATOM 942 N N . TRP A 1 126 ? 2.026 11.979 6.699 1.00 95.06 126 TRP A N 1
ATOM 943 C CA . TRP A 1 126 ? 0.962 11.110 6.206 1.00 95.06 126 TRP A CA 1
ATOM 944 C C . TRP A 1 126 ? 1.015 9.733 6.846 1.00 95.06 126 TRP A C 1
ATOM 946 O O . TRP A 1 126 ? -0.016 9.234 7.285 1.00 95.06 126 TRP A O 1
ATOM 956 N N . PHE A 1 127 ? 2.213 9.164 6.990 1.00 96.44 127 PHE A N 1
ATOM 957 C CA . PHE A 1 127 ? 2.405 7.916 7.720 1.00 96.44 127 PHE A CA 1
ATOM 958 C C . PHE A 1 127 ? 1.837 8.004 9.143 1.00 96.44 127 PHE A C 1
ATOM 960 O O . PHE A 1 127 ? 1.012 7.179 9.528 1.00 96.44 127 PHE A O 1
ATOM 967 N N . ALA A 1 128 ? 2.215 9.038 9.903 1.00 96.88 128 ALA A N 1
ATOM 968 C CA . ALA A 1 128 ? 1.723 9.234 11.264 1.00 96.88 128 ALA A CA 1
ATOM 969 C C . ALA A 1 128 ? 0.199 9.438 11.312 1.00 96.88 128 ALA A C 1
ATOM 971 O O . ALA A 1 128 ? -0.476 8.774 12.098 1.00 96.88 128 ALA A O 1
ATOM 972 N N . LYS A 1 129 ? -0.345 10.309 10.444 1.00 96.31 129 LYS A N 1
ATOM 973 C CA . LYS A 1 129 ? -1.791 10.565 10.351 1.00 96.31 129 LYS A CA 1
ATOM 974 C C . LYS A 1 129 ? -2.560 9.272 10.080 1.00 96.31 129 LYS A C 1
ATOM 976 O O . LYS A 1 129 ? -3.431 8.910 10.864 1.00 96.31 129 LYS A O 1
ATOM 981 N N . TRP A 1 130 ? -2.222 8.560 9.007 1.00 97.38 130 TRP A N 1
ATOM 982 C CA . TRP A 1 130 ? -2.952 7.361 8.600 1.00 97.38 130 TRP A CA 1
ATOM 983 C C . TRP A 1 130 ? -2.819 6.225 9.608 1.00 97.38 130 TRP A C 1
ATOM 985 O O . TRP A 1 130 ? -3.814 5.563 9.893 1.00 97.38 130 TRP A O 1
ATOM 995 N N . SER A 1 131 ? -1.644 6.024 10.213 1.00 97.94 131 SER A N 1
ATOM 996 C CA . SER A 1 131 ? -1.494 5.040 11.289 1.00 97.94 131 SER A CA 1
ATOM 997 C C . SER A 1 131 ? -2.411 5.352 12.479 1.00 97.94 131 SER A C 1
ATOM 999 O O . SER A 1 131 ? -3.018 4.439 13.041 1.00 97.94 131 SER A O 1
ATOM 1001 N N . ASP A 1 132 ? -2.556 6.622 12.862 1.00 97.94 132 ASP A N 1
ATOM 1002 C CA . ASP A 1 132 ? -3.432 7.023 13.967 1.00 97.94 132 ASP A CA 1
ATOM 1003 C C . ASP A 1 132 ? -4.922 6.938 13.609 1.00 97.94 132 ASP A C 1
ATOM 1005 O O . ASP A 1 132 ? -5.721 6.469 14.425 1.00 97.94 132 ASP A O 1
ATOM 1009 N N . ASP A 1 133 ? -5.305 7.327 12.393 1.00 97.38 133 ASP A N 1
ATOM 1010 C CA . ASP A 1 133 ? -6.674 7.190 11.881 1.00 97.38 133 ASP A CA 1
ATOM 1011 C C . ASP A 1 133 ? -7.101 5.713 11.856 1.00 97.38 133 ASP A C 1
ATOM 1013 O O . ASP A 1 133 ? -8.128 5.346 12.434 1.00 97.38 133 ASP A O 1
ATOM 1017 N N . LEU A 1 134 ? -6.252 4.836 11.310 1.00 97.94 134 LEU A N 1
ATOM 1018 C CA . LEU A 1 134 ? -6.492 3.391 11.251 1.00 97.94 134 LEU A CA 1
ATOM 1019 C C . LEU A 1 134 ? -6.584 2.753 12.643 1.00 97.94 134 LEU A C 1
ATOM 1021 O O . LEU A 1 134 ? -7.424 1.879 12.861 1.00 97.94 134 LEU A O 1
ATOM 1025 N N . ARG A 1 135 ? -5.753 3.175 13.608 1.00 97.88 135 ARG A N 1
ATOM 1026 C CA . ARG A 1 135 ? -5.840 2.690 15.000 1.00 97.88 135 ARG A CA 1
ATOM 1027 C C . ARG A 1 135 ? -7.173 3.063 15.636 1.00 97.88 135 ARG A C 1
ATOM 1029 O O . ARG A 1 135 ? -7.828 2.197 16.211 1.00 97.88 135 ARG A O 1
ATOM 1036 N N . ARG A 1 136 ? -7.587 4.327 15.506 1.00 97.00 136 ARG A N 1
ATOM 1037 C CA . ARG A 1 136 ? -8.862 4.811 16.059 1.00 97.00 136 ARG A CA 1
ATOM 1038 C C . ARG A 1 136 ? -10.054 4.086 15.438 1.00 97.00 136 ARG A C 1
ATOM 1040 O O . ARG A 1 136 ? -10.959 3.662 16.160 1.00 97.00 136 ARG A O 1
ATOM 1047 N N . ALA A 1 137 ? -10.028 3.889 14.123 1.00 96.69 137 ALA A N 1
ATOM 1048 C CA . ALA A 1 137 ? -11.057 3.148 13.406 1.00 96.69 137 ALA A CA 1
ATOM 1049 C C . ALA A 1 137 ? -11.115 1.678 13.845 1.00 96.69 137 ALA A C 1
ATOM 1051 O O . ALA A 1 137 ? -12.190 1.164 14.156 1.00 96.69 137 ALA A O 1
ATOM 1052 N N . ARG A 1 138 ? -9.958 1.014 13.967 1.00 96.38 138 ARG A N 1
ATOM 1053 C CA . ARG A 1 138 ? -9.854 -0.368 14.456 1.00 96.38 138 ARG A CA 1
ATOM 1054 C C . ARG A 1 138 ? -10.489 -0.526 15.833 1.00 96.38 138 ARG A C 1
ATOM 1056 O O . ARG A 1 138 ?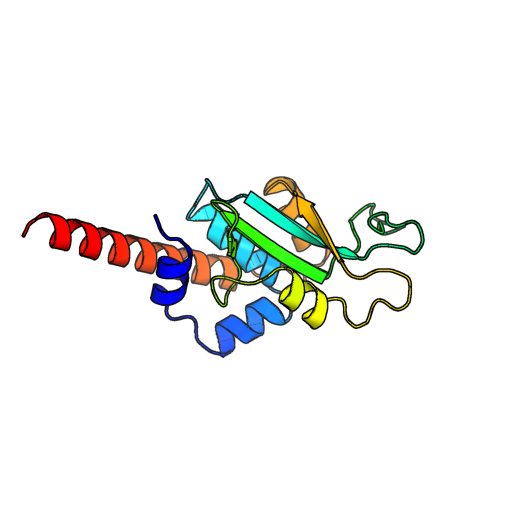 -11.275 -1.448 16.041 1.00 96.38 138 ARG A O 1
ATOM 1063 N N . ASP A 1 139 ? -10.133 0.354 16.764 1.00 94.81 139 ASP A N 1
ATOM 1064 C CA . ASP A 1 139 ? -10.620 0.293 18.141 1.00 94.81 139 ASP A CA 1
ATOM 1065 C C . ASP A 1 139 ? -12.144 0.522 18.179 1.00 94.81 139 ASP A C 1
ATOM 1067 O O . ASP A 1 139 ? -12.869 -0.239 18.818 1.00 94.81 139 ASP A O 1
ATOM 1071 N N . THR A 1 140 ? -12.653 1.455 17.365 1.00 93.19 140 THR A N 1
ATOM 1072 C CA . THR A 1 140 ? -14.098 1.694 17.192 1.00 93.19 140 THR A CA 1
ATOM 1073 C C . THR A 1 140 ? -14.840 0.459 16.659 1.00 93.19 140 THR A C 1
ATOM 1075 O O . THR A 1 140 ? -15.909 0.105 17.163 1.00 93.19 140 THR A O 1
ATOM 1078 N N . VAL A 1 141 ? -14.297 -0.223 15.645 1.00 92.88 141 VAL A N 1
ATOM 1079 C CA . VAL A 1 141 ? -14.899 -1.445 15.076 1.00 92.88 141 VAL A CA 1
ATOM 1080 C C . VAL A 1 141 ? -14.901 -2.588 16.101 1.00 92.88 141 VAL A C 1
ATOM 1082 O O . VAL A 1 141 ? -15.903 -3.293 16.245 1.00 92.88 141 VAL A O 1
ATOM 1085 N N . LEU A 1 142 ? -13.823 -2.744 16.878 1.00 91.00 142 LEU A N 1
ATOM 1086 C CA . LEU A 1 142 ? -13.735 -3.745 17.950 1.00 91.00 142 LEU A CA 1
ATOM 1087 C C . LEU A 1 142 ? -14.771 -3.527 19.060 1.00 91.00 142 LEU A C 1
ATOM 1089 O O . LEU A 1 142 ? -15.384 -4.491 19.533 1.00 91.00 142 LEU A O 1
ATOM 1093 N N . GLU A 1 143 ? -14.981 -2.277 19.472 1.00 89.69 143 GLU A N 1
ATOM 1094 C CA . GLU A 1 143 ? -15.978 -1.920 20.486 1.00 89.69 143 GLU A CA 1
ATOM 1095 C C . GLU A 1 143 ? -17.401 -2.256 20.020 1.00 89.69 143 GLU A C 1
ATOM 1097 O O . GLU A 1 143 ? -18.168 -2.869 20.768 1.00 89.69 143 GLU A O 1
ATOM 1102 N N . ARG A 1 144 ? -17.736 -1.947 18.759 1.00 85.69 144 ARG A N 1
ATOM 1103 C CA . ARG A 1 144 ? -19.037 -2.292 18.155 1.00 85.69 144 ARG A CA 1
ATOM 1104 C C . ARG A 1 144 ? -19.265 -3.802 18.102 1.00 85.69 144 ARG A C 1
ATOM 1106 O O . ARG A 1 144 ? -20.336 -4.271 18.487 1.00 85.69 144 ARG A O 1
ATOM 1113 N N . GLY A 1 145 ? -18.257 -4.566 17.675 1.00 78.69 145 GLY A N 1
ATOM 1114 C CA . GLY A 1 145 ? -18.333 -6.029 17.619 1.00 78.69 145 GLY A CA 1
ATOM 1115 C C . GLY A 1 145 ? -18.512 -6.672 18.999 1.00 78.69 145 GLY A C 1
ATOM 1116 O O . GLY A 1 145 ? -19.266 -7.632 19.147 1.00 78.69 145 GLY A O 1
ATOM 1117 N N . SER A 1 146 ? -17.880 -6.103 20.027 1.00 74.44 146 SER A N 1
ATOM 1118 C CA . SER A 1 146 ? -17.996 -6.581 21.411 1.00 74.44 146 SER A CA 1
ATOM 1119 C C . SER A 1 146 ? -19.361 -6.254 22.028 1.00 74.44 146 SER A C 1
ATOM 1121 O O . SER A 1 146 ? -19.927 -7.081 22.741 1.00 74.44 146 SER A O 1
ATOM 1123 N N . ALA A 1 147 ? -19.922 -5.079 21.723 1.00 70.94 147 ALA A N 1
ATOM 1124 C CA . ALA A 1 147 ? -21.256 -4.683 22.174 1.00 70.94 147 ALA A CA 1
ATOM 1125 C C . ALA A 1 147 ? -22.376 -5.510 21.515 1.00 70.94 147 ALA A C 1
ATOM 1127 O O . ALA A 1 147 ? -23.372 -5.818 22.166 1.00 70.94 147 ALA A O 1
ATOM 1128 N N . GLY A 1 148 ? -22.203 -5.917 20.252 1.00 59.88 148 GLY A N 1
ATOM 1129 C CA . GLY A 1 148 ? -23.157 -6.770 19.536 1.00 59.88 148 GLY A CA 1
ATOM 1130 C C . GLY A 1 148 ? -23.205 -8.227 20.015 1.00 59.88 148 GLY A C 1
ATOM 1131 O O . GLY A 1 148 ? -24.222 -8.883 19.830 1.00 59.88 148 GLY A O 1
ATOM 1132 N N . LEU A 1 149 ? -22.138 -8.727 20.651 1.00 59.28 149 LEU A N 1
ATOM 113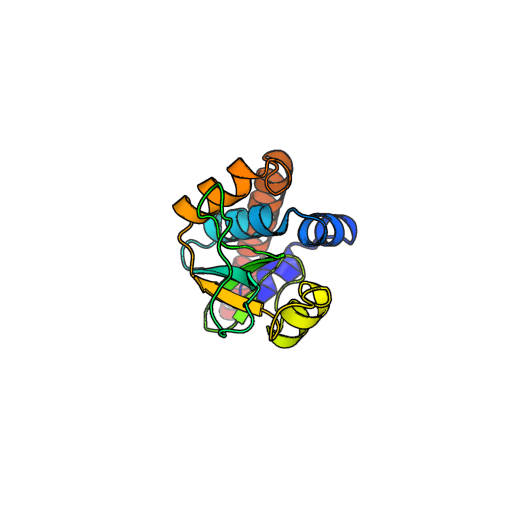3 C CA . LEU A 1 149 ? -22.068 -10.075 21.242 1.00 59.28 149 LEU A CA 1
ATOM 1134 C C . LEU A 1 149 ? -22.604 -10.145 22.682 1.00 59.28 149 LEU A C 1
ATOM 1136 O O . LEU A 1 149 ? -22.778 -11.239 23.217 1.00 59.28 149 LEU A O 1
ATOM 1140 N N . ALA A 1 150 ? -22.822 -8.995 23.323 1.00 56.34 150 ALA A N 1
ATOM 1141 C CA . ALA A 1 150 ? -23.333 -8.892 24.690 1.00 56.34 150 ALA A CA 1
ATOM 1142 C C . ALA A 1 150 ? -24.871 -8.759 24.767 1.00 56.34 150 ALA A C 1
ATOM 1144 O O . ALA A 1 150 ? -25.406 -8.613 25.869 1.00 56.34 150 ALA A O 1
ATOM 1145 N N . MET A 1 151 ? -25.567 -8.802 23.623 1.00 47.22 151 MET A N 1
ATOM 1146 C CA . MET A 1 151 ? -27.033 -8.873 23.507 1.00 47.22 151 MET A CA 1
ATOM 1147 C C . MET A 1 151 ? -27.477 -10.261 23.049 1.00 47.22 151 MET A C 1
ATOM 1149 O O . MET A 1 151 ? -28.591 -10.662 23.452 1.00 47.22 151 MET A O 1
#

Secondary structure (DSSP, 8-state):
--HHHHHHHTT--HHHHHHIIIIIHHHHHHHHHHH-TT-EEEEEEEB-TTSSBPB-TTT--B-EEEEEEEETTEEEETTEEE-HHHHHHHHHTT-TTSS-EEEEEE-HHHHHHHHHHHSSS--HHHHHHHHHHHHHHHHHHHHHHHHHT--

Sequence (151 aa):
MDIAEVIAAAEFDEYDADMGTAGLCGTFALALKEVFPQVDLALICLKGADGKVQMGASDGIPVWKHVVALHDGVLLDVDGSVKLEHVIENYCWDNTVGSGGDLYPVSAARLREIVFSDNKSFDDRWFAKWSDDLRRARDTVLERGSAGLAM